Protein AF-A0A7S2ETM0-F1 (afdb_monomer_lite)

Secondary structure (DSSP, 8-state):
-PPPPHHHHHHHHHHHHHHHHHHHHHHHHHHHHHHHHHH-HHHHHHHHSPEEEEEEHHHHHHHHHHHHH-GGGHHHHHHHHHHEEEEEE-----------------

pLDDT: mean 80.79, std 15.78, range [40.62, 96.0]

Structure (mmCIF, N/CA/C/O backbone):
data_AF-A0A7S2ETM0-F1
#
_entry.id   AF-A0A7S2ETM0-F1
#
loop_
_atom_site.group_PDB
_atom_site.id
_atom_site.type_symbol
_atom_site.label_atom_id
_atom_site.label_alt_id
_atom_site.label_comp_id
_atom_site.label_asym_id
_atom_site.label_entity_id
_atom_site.label_seq_id
_atom_site.pdbx_PDB_ins_code
_atom_site.Cartn_x
_atom_site.Cartn_y
_atom_site.Cartn_z
_atom_site.occupancy
_atom_site.B_iso_or_equiv
_atom_site.auth_seq_id
_atom_site.auth_comp_id
_atom_site.auth_asym_id
_atom_site.auth_atom_id
_atom_site.pdbx_PDB_model_num
ATOM 1 N N . GLN A 1 1 ? -0.832 -25.598 37.310 1.00 52.91 1 GLN A N 1
ATOM 2 C CA . GLN A 1 1 ? -1.595 -24.575 36.568 1.00 52.91 1 GLN A CA 1
ATOM 3 C C . GLN A 1 1 ? -2.169 -23.603 37.592 1.00 52.91 1 GLN A C 1
ATOM 5 O O . GLN A 1 1 ? -3.143 -23.938 38.250 1.00 52.91 1 GLN A O 1
ATOM 10 N N . GLN A 1 2 ? -1.500 -22.473 37.831 1.00 57.88 2 GLN A N 1
ATOM 11 C CA . GLN A 1 2 ? -2.020 -21.418 38.709 1.00 57.88 2 GLN A CA 1
ATOM 12 C C . GLN A 1 2 ? -3.044 -20.610 37.912 1.00 57.88 2 GLN A C 1
ATOM 14 O O . GLN A 1 2 ? -2.724 -20.105 36.839 1.00 57.88 2 GLN A O 1
ATOM 19 N N . GLN A 1 3 ? -4.289 -20.562 38.390 1.00 63.53 3 GLN A N 1
ATOM 20 C CA . GLN A 1 3 ? -5.298 -19.697 37.789 1.00 63.53 3 GLN A CA 1
ATOM 21 C C . GLN A 1 3 ? -4.927 -18.232 38.070 1.00 63.53 3 GLN A C 1
ATOM 23 O O . GLN A 1 3 ? -4.545 -17.932 39.203 1.00 63.53 3 GLN A O 1
ATOM 28 N N . PRO A 1 4 ? -5.040 -17.335 37.075 1.00 68.56 4 PRO A N 1
ATOM 29 C CA . PRO A 1 4 ? -4.758 -15.916 37.267 1.00 68.56 4 PRO A CA 1
ATOM 30 C C . PRO A 1 4 ? -5.710 -15.345 38.315 1.00 68.56 4 PRO A C 1
ATOM 32 O O . PRO A 1 4 ? -6.900 -15.693 38.315 1.00 68.56 4 PRO A O 1
ATOM 35 N N . SER A 1 5 ? -5.186 -14.500 39.204 1.00 81.44 5 SER A N 1
ATOM 36 C CA . SER A 1 5 ? -5.969 -13.923 40.296 1.00 81.44 5 SER A CA 1
ATOM 37 C C . SER A 1 5 ? -7.066 -13.014 39.738 1.00 81.44 5 SER A C 1
ATOM 39 O O . SER A 1 5 ? -6.897 -12.379 38.696 1.00 81.44 5 SER A O 1
ATOM 41 N N . ASP A 1 6 ? -8.196 -12.898 40.436 1.00 82.69 6 ASP A N 1
ATOM 42 C CA . ASP A 1 6 ? -9.325 -12.073 39.978 1.00 82.69 6 ASP A CA 1
ATOM 43 C C . ASP A 1 6 ? -8.951 -10.598 39.746 1.00 82.69 6 ASP A C 1
ATOM 45 O O . ASP A 1 6 ? -9.611 -9.900 38.975 1.00 82.69 6 ASP A O 1
ATOM 49 N N . ARG A 1 7 ? -7.872 -10.114 40.375 1.00 80.88 7 ARG A N 1
ATOM 50 C CA . ARG A 1 7 ? -7.328 -8.771 40.127 1.00 80.88 7 ARG A CA 1
ATOM 51 C C . ARG A 1 7 ? -6.657 -8.662 38.760 1.00 80.88 7 ARG A C 1
ATOM 53 O O . ARG A 1 7 ? -6.844 -7.658 38.085 1.00 80.88 7 ARG A O 1
ATOM 60 N N . GLU A 1 8 ? -5.924 -9.691 38.348 1.00 84.94 8 GLU A N 1
ATOM 61 C CA . GLU A 1 8 ? -5.249 -9.738 37.046 1.00 84.94 8 GLU A CA 1
ATOM 62 C C . GLU A 1 8 ? -6.274 -9.832 35.916 1.00 84.94 8 GLU A C 1
ATOM 64 O O . GLU A 1 8 ? -6.150 -9.134 34.916 1.00 84.94 8 GLU A O 1
ATOM 69 N N . ARG A 1 9 ? -7.349 -10.610 36.109 1.00 85.12 9 ARG A N 1
ATOM 70 C CA . ARG A 1 9 ? -8.454 -10.694 35.138 1.00 85.12 9 ARG A CA 1
ATOM 71 C C . ARG A 1 9 ? -9.114 -9.336 34.910 1.00 85.12 9 ARG A C 1
ATOM 73 O O . ARG A 1 9 ? -9.279 -8.924 33.769 1.00 85.12 9 ARG A O 1
ATOM 80 N N . ARG A 1 10 ? -9.417 -8.612 35.993 1.00 85.81 10 ARG A N 1
ATOM 81 C CA . ARG A 1 10 ? -10.011 -7.268 35.914 1.00 85.81 10 ARG A CA 1
ATOM 82 C C . ARG A 1 10 ? -9.074 -6.250 35.265 1.00 85.81 10 ARG A C 1
ATOM 84 O O . ARG A 1 10 ? -9.548 -5.425 34.496 1.00 85.81 10 ARG A O 1
ATOM 91 N N . ALA A 1 11 ? -7.771 -6.316 35.550 1.00 89.88 11 ALA A N 1
ATOM 92 C CA . ALA A 1 11 ? -6.779 -5.436 34.932 1.00 89.88 11 ALA A CA 1
ATOM 93 C C . ALA A 1 11 ? -6.684 -5.664 33.411 1.00 89.88 11 ALA A C 1
ATOM 95 O O . ALA A 1 11 ? -6.725 -4.712 32.633 1.00 89.88 11 ALA A O 1
ATOM 96 N N . VAL A 1 12 ? -6.657 -6.928 32.980 1.00 92.00 12 VAL A N 1
ATOM 97 C CA . VAL A 1 12 ? -6.654 -7.286 31.554 1.00 92.00 12 VAL A CA 1
ATOM 98 C C . VAL A 1 12 ? -7.952 -6.853 30.867 1.00 92.00 12 VAL A C 1
ATOM 100 O O . VAL A 1 12 ? -7.913 -6.330 29.758 1.00 92.00 12 VAL A O 1
ATOM 103 N N . GLU A 1 13 ? -9.107 -7.015 31.516 1.00 91.38 13 GLU A N 1
ATOM 104 C CA . GLU A 1 13 ? -10.392 -6.537 30.985 1.00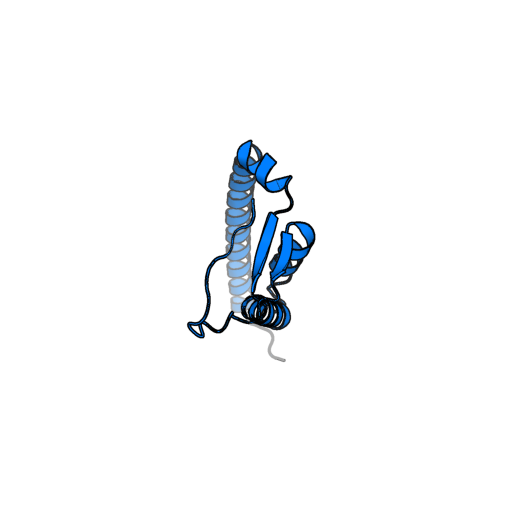 91.38 13 GLU A CA 1
ATOM 105 C C . GLU A 1 13 ? -10.419 -5.012 30.809 1.00 91.38 13 GLU A C 1
ATOM 107 O O . GLU A 1 13 ? -10.945 -4.518 29.808 1.00 91.38 13 GLU A O 1
ATOM 112 N N . THR A 1 14 ? -9.834 -4.256 31.744 1.00 91.81 14 THR A N 1
ATOM 113 C CA . THR A 1 14 ? -9.720 -2.799 31.608 1.00 91.81 14 THR A CA 1
ATOM 114 C C . THR A 1 14 ? -8.786 -2.398 30.471 1.00 91.81 14 THR A C 1
ATOM 116 O O . THR A 1 14 ? -9.172 -1.566 29.652 1.00 91.81 14 THR A O 1
ATOM 119 N N . GLU A 1 15 ? -7.620 -3.035 30.344 1.00 93.06 15 GLU A N 1
ATOM 120 C CA . GLU A 1 15 ? -6.680 -2.761 29.250 1.00 93.06 15 GLU A CA 1
ATOM 121 C C . GLU A 1 15 ? -7.281 -3.111 27.884 1.00 93.06 15 GLU A C 1
ATOM 123 O O . GLU A 1 15 ? -7.180 -2.330 26.939 1.00 93.06 15 GLU A O 1
ATOM 128 N N . LEU A 1 16 ? -7.96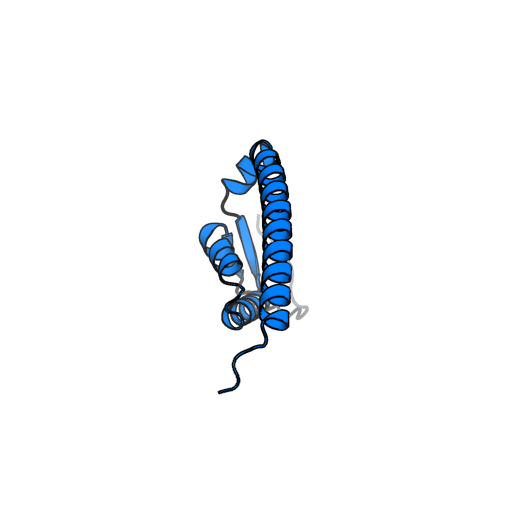8 -4.254 27.775 1.00 94.12 16 LEU A N 1
ATOM 129 C CA . LEU A 1 16 ? -8.676 -4.652 26.557 1.00 94.12 16 LEU A CA 1
ATOM 130 C C . LEU A 1 16 ? -9.721 -3.614 26.155 1.00 94.12 16 LEU A C 1
ATOM 132 O O . LEU A 1 16 ? -9.819 -3.249 24.983 1.00 94.12 16 LEU A O 1
ATOM 136 N N . ARG A 1 17 ? -10.478 -3.103 27.128 1.00 93.94 17 ARG A N 1
ATOM 137 C CA . ARG A 1 17 ? -11.490 -2.079 26.884 1.00 93.94 17 ARG A CA 1
ATOM 138 C C . ARG A 1 17 ? -10.872 -0.768 26.399 1.00 93.94 17 ARG A C 1
ATOM 140 O O . ARG A 1 17 ? -11.367 -0.194 25.430 1.00 93.94 17 ARG A O 1
ATOM 147 N N . GLU A 1 18 ? -9.787 -0.315 27.018 1.00 94.62 18 GLU A N 1
ATOM 148 C CA . GLU A 1 18 ? -9.052 0.875 26.571 1.00 94.62 18 GLU A CA 1
ATOM 149 C C . GLU A 1 18 ? -8.498 0.695 25.151 1.00 94.62 18 GLU A C 1
ATOM 151 O O . GLU A 1 18 ? -8.599 1.597 24.310 1.00 94.62 18 GLU A O 1
ATOM 156 N N . LEU A 1 19 ? -7.975 -0.495 24.845 1.00 95.31 19 LEU A N 1
ATOM 157 C CA . LEU A 1 19 ? -7.465 -0.834 23.521 1.00 95.31 19 LEU A CA 1
ATOM 158 C C . LEU A 1 19 ? -8.578 -0.803 22.465 1.00 95.31 19 LEU A C 1
ATOM 160 O O . LEU A 1 19 ? -8.391 -0.246 21.381 1.00 95.31 19 LEU A O 1
ATOM 164 N N . GLU A 1 20 ? -9.753 -1.358 22.775 1.00 95.50 20 GLU A N 1
ATOM 165 C CA . GLU A 1 20 ? -10.922 -1.310 21.896 1.00 95.50 20 GLU A CA 1
ATOM 166 C C . GLU A 1 20 ? -11.407 0.120 21.653 1.00 95.50 20 GLU A C 1
ATOM 168 O O . GLU A 1 20 ? -11.743 0.484 20.522 1.00 95.50 20 GLU A O 1
ATOM 173 N N . GLU A 1 21 ? -11.464 0.942 22.699 1.00 95.69 21 GLU A N 1
ATOM 174 C CA . GLU A 1 21 ? -11.873 2.341 22.595 1.00 95.69 21 GLU A CA 1
ATOM 175 C C . GLU A 1 21 ? -10.890 3.133 21.721 1.00 95.69 21 GLU A C 1
ATOM 177 O O . GLU A 1 21 ? -11.312 3.857 20.808 1.00 95.69 21 GLU A O 1
ATOM 182 N N . SER A 1 22 ? -9.587 2.910 21.907 1.00 95.88 22 SER A N 1
ATOM 183 C CA . SER A 1 22 ? -8.528 3.475 21.068 1.00 95.88 22 SER A CA 1
ATOM 184 C C . SER A 1 22 ? -8.652 3.023 19.607 1.00 95.88 22 SER A C 1
ATOM 186 O O . SER A 1 22 ? -8.677 3.851 18.687 1.00 95.88 22 SER A O 1
ATOM 188 N N . LEU A 1 23 ? -8.848 1.723 19.365 1.00 96.00 23 LEU A N 1
ATOM 189 C CA . LEU A 1 23 ? -9.061 1.168 18.027 1.00 96.00 23 LEU A CA 1
ATOM 190 C C . LEU A 1 23 ? -10.277 1.812 17.344 1.00 96.00 23 LEU A C 1
ATOM 192 O O . LEU A 1 23 ? -10.199 2.231 16.184 1.00 96.00 23 LEU A O 1
ATOM 196 N N . ARG A 1 24 ? -11.403 1.940 18.058 1.00 95.88 24 ARG A N 1
ATOM 197 C CA . ARG A 1 24 ? -12.624 2.584 17.544 1.00 95.88 24 ARG A CA 1
ATOM 198 C C . ARG A 1 24 ? -12.372 4.047 17.198 1.00 95.88 24 ARG A C 1
ATOM 200 O O . ARG A 1 24 ? -12.829 4.508 16.148 1.00 95.88 24 ARG A O 1
ATOM 207 N N . PHE A 1 25 ? -11.642 4.777 18.040 1.00 95.44 25 PHE A N 1
ATOM 208 C CA . PHE A 1 25 ? -11.277 6.168 17.782 1.00 95.44 25 PHE A CA 1
ATOM 209 C C . PHE A 1 25 ? -10.430 6.307 16.510 1.00 95.44 25 PHE A C 1
ATOM 211 O O . PHE A 1 25 ? -10.777 7.083 15.610 1.00 95.44 25 PHE A O 1
ATOM 218 N N . HIS A 1 26 ? -9.366 5.513 16.388 1.00 95.00 26 HIS A N 1
ATOM 219 C CA . HIS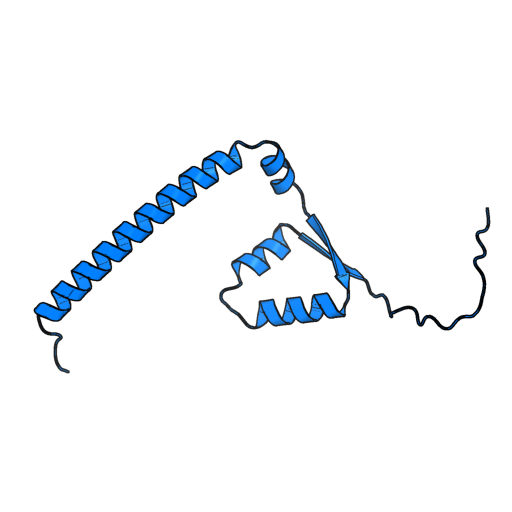 A 1 26 ? -8.502 5.516 15.211 1.00 95.00 26 HIS A CA 1
ATOM 220 C C . HIS A 1 26 ? -9.256 5.105 13.941 1.00 95.00 26 HIS A C 1
ATOM 222 O O . HIS A 1 26 ? -9.113 5.765 12.909 1.00 95.00 26 HIS A O 1
ATOM 228 N N . SER A 1 27 ? -10.126 4.096 14.024 1.00 95.25 27 SER A N 1
ATOM 229 C CA . SER A 1 27 ? -10.955 3.642 12.904 1.00 95.25 27 SER A CA 1
ATOM 230 C C . SER A 1 27 ? -11.915 4.733 12.416 1.00 95.25 27 SER A C 1
ATOM 232 O O . SER A 1 27 ? -11.945 5.047 11.225 1.00 95.25 27 SER A O 1
ATOM 234 N N . ARG A 1 28 ? -12.622 5.421 13.327 1.00 95.38 28 ARG A N 1
ATOM 235 C CA . ARG A 1 28 ? -13.496 6.559 12.975 1.00 95.38 28 ARG A CA 1
ATOM 236 C C . ARG A 1 28 ? -12.722 7.691 12.302 1.00 95.38 28 ARG A C 1
ATOM 238 O O . ARG A 1 28 ? -13.174 8.256 11.302 1.00 95.38 28 ARG A O 1
ATOM 245 N N . ARG A 1 29 ? -11.539 8.027 12.826 1.00 95.19 29 ARG A N 1
ATOM 246 C CA . ARG A 1 29 ? -10.669 9.053 12.234 1.00 95.19 29 ARG A CA 1
ATOM 247 C C . ARG A 1 29 ? -10.215 8.648 10.830 1.00 95.19 29 ARG A C 1
ATOM 249 O O . ARG A 1 29 ? -10.276 9.475 9.919 1.00 95.19 29 ARG A O 1
ATOM 256 N N . ALA A 1 30 ? -9.814 7.392 10.647 1.00 93.19 30 ALA A N 1
ATOM 257 C CA . ALA A 1 30 ? -9.416 6.848 9.353 1.00 93.19 30 ALA A CA 1
ATOM 258 C C . ALA A 1 30 ? -10.575 6.866 8.345 1.00 93.19 30 ALA A C 1
ATOM 260 O O . ALA A 1 30 ? -10.388 7.303 7.212 1.00 93.19 30 ALA A O 1
ATOM 261 N N . GLN A 1 31 ? -11.789 6.495 8.759 1.00 94.31 31 GLN A N 1
ATOM 262 C CA . GLN A 1 31 ? -12.989 6.563 7.918 1.00 94.31 31 GLN A CA 1
ATOM 263 C C . GLN A 1 31 ? -13.292 7.994 7.463 1.00 94.31 31 GLN A C 1
ATOM 265 O O . GLN A 1 31 ? -13.514 8.228 6.274 1.00 94.31 31 GLN A O 1
ATOM 270 N N . LYS A 1 32 ? -13.231 8.972 8.376 1.00 94.19 32 LYS A N 1
ATOM 271 C CA . LYS A 1 32 ? -13.443 10.390 8.044 1.00 94.19 32 LYS A CA 1
ATOM 272 C C . LYS A 1 32 ? -12.367 10.934 7.101 1.00 94.19 32 LYS A C 1
ATOM 274 O O . LYS A 1 32 ? -12.661 11.750 6.230 1.00 94.19 32 LYS A O 1
ATOM 279 N N . ALA A 1 33 ? -11.117 10.505 7.260 1.00 91.38 33 ALA A N 1
ATOM 280 C CA . ALA A 1 33 ? -10.057 10.845 6.317 1.00 91.38 33 ALA A CA 1
ATOM 281 C C . ALA A 1 33 ? -10.305 10.187 4.949 1.00 91.38 33 ALA A C 1
ATOM 283 O O . ALA A 1 33 ? -10.205 10.853 3.923 1.00 91.38 33 ALA A O 1
ATOM 284 N N . SER A 1 34 ? -10.697 8.912 4.930 1.00 88.75 34 SER A N 1
ATOM 285 C CA . SER A 1 34 ? -10.970 8.156 3.707 1.00 88.75 34 SER A CA 1
ATOM 286 C C . SER A 1 34 ? -12.106 8.774 2.890 1.00 88.75 34 SER A C 1
ATOM 288 O O . SER A 1 34 ? -11.932 9.006 1.695 1.00 88.75 34 SER A O 1
ATOM 290 N N . SER A 1 35 ? -13.222 9.155 3.524 1.00 91.38 35 SER A N 1
ATOM 291 C CA . SER A 1 35 ? -14.341 9.806 2.829 1.00 91.38 35 SER A CA 1
ATOM 292 C C . SER A 1 35 ? -13.931 11.139 2.193 1.00 91.38 35 SER A C 1
ATOM 294 O O . SER A 1 35 ? -14.264 11.409 1.039 1.00 91.38 35 SER A O 1
ATOM 296 N N . ARG A 1 36 ? -13.110 11.938 2.891 1.00 91.31 36 ARG A N 1
ATOM 297 C CA . ARG A 1 36 ? -12.522 13.168 2.336 1.00 91.31 36 ARG A CA 1
ATOM 298 C C . ARG A 1 36 ? -11.577 12.883 1.173 1.00 91.31 36 ARG A C 1
ATOM 300 O O . ARG A 1 36 ? -11.596 13.594 0.181 1.00 91.31 36 ARG A O 1
ATOM 307 N N . LEU A 1 37 ? -10.749 11.847 1.261 1.00 87.81 37 LEU A N 1
ATOM 308 C CA . LEU A 1 37 ? -9.829 11.484 0.181 1.00 87.81 37 LEU A CA 1
ATOM 309 C C . LEU A 1 37 ? -10.556 10.890 -1.038 1.00 87.81 37 LEU A C 1
ATOM 311 O O . LEU A 1 37 ? -10.010 10.905 -2.142 1.00 87.81 37 LEU A O 1
ATOM 315 N N . GLN A 1 38 ? -11.751 10.328 -0.862 1.00 85.75 38 GLN A N 1
ATOM 316 C CA . GLN A 1 38 ? -12.585 9.819 -1.953 1.00 85.75 38 GLN A CA 1
ATOM 317 C C . GLN A 1 38 ? -13.298 10.941 -2.714 1.00 85.75 38 GLN A C 1
ATOM 319 O O . GLN A 1 38 ? -13.484 10.817 -3.925 1.00 85.75 38 GLN A O 1
ATOM 324 N N . SER A 1 39 ? -13.644 12.045 -2.045 1.00 90.12 39 SER A N 1
ATOM 325 C CA . SER A 1 39 ? -14.292 13.189 -2.699 1.00 90.12 39 SER A CA 1
ATOM 326 C C . SER A 1 39 ? -13.338 14.010 -3.573 1.00 90.12 39 SER A C 1
ATOM 328 O O . SER A 1 39 ? -13.791 14.732 -4.459 1.00 90.12 39 SER A O 1
ATOM 330 N N . LEU A 1 40 ? -12.020 13.872 -3.387 1.00 91.88 40 LEU A N 1
ATOM 331 C CA . LEU A 1 40 ? -11.022 14.612 -4.159 1.00 91.88 40 LEU A CA 1
ATOM 332 C C . LEU A 1 40 ? -10.879 14.056 -5.594 1.00 91.88 40 LEU A C 1
ATOM 334 O O . LEU A 1 40 ? -10.423 12.921 -5.780 1.00 91.88 40 LEU A O 1
ATOM 338 N N . PRO A 1 41 ? -11.198 14.847 -6.640 1.00 88.94 41 PRO A N 1
ATOM 339 C CA . PRO A 1 41 ? -11.261 14.355 -8.018 1.00 88.94 41 PRO A CA 1
ATOM 340 C C . PRO A 1 41 ? -9.896 13.936 -8.578 1.00 88.94 41 PRO A C 1
ATOM 342 O O . PRO A 1 41 ? -9.814 12.976 -9.344 1.00 88.94 41 PRO A O 1
ATOM 345 N N . PHE A 1 42 ? -8.806 14.595 -8.173 1.00 90.44 42 PHE A N 1
ATOM 346 C CA . PHE A 1 42 ? -7.459 14.204 -8.598 1.00 90.44 42 PHE A CA 1
ATOM 347 C C . PHE A 1 42 ? -7.059 12.835 -8.033 1.00 90.44 42 PHE A C 1
ATOM 349 O O . PHE A 1 42 ? -6.486 12.024 -8.756 1.00 90.44 42 PHE A O 1
ATOM 356 N N . LEU A 1 43 ? -7.435 12.530 -6.785 1.00 88.75 43 LEU A N 1
ATOM 357 C CA . LEU A 1 43 ? -7.182 11.220 -6.187 1.00 88.75 43 LEU A CA 1
ATOM 358 C C . LEU A 1 43 ? -8.028 10.128 -6.832 1.00 88.75 43 LEU A C 1
ATOM 360 O O . LEU A 1 43 ? -7.559 9.005 -6.978 1.00 88.75 43 LEU A O 1
ATOM 364 N N . ARG A 1 44 ? -9.260 10.437 -7.251 1.00 85.62 44 ARG A N 1
ATOM 365 C CA . ARG A 1 44 ? -10.073 9.496 -8.036 1.00 85.62 44 ARG A CA 1
ATOM 366 C C . ARG A 1 44 ? -9.372 9.113 -9.338 1.00 85.62 44 ARG A C 1
ATOM 368 O O . ARG A 1 44 ? -9.298 7.929 -9.642 1.00 85.62 44 ARG A O 1
ATOM 375 N N . ARG A 1 45 ? -8.797 10.087 -10.053 1.00 86.31 45 ARG A N 1
ATOM 376 C CA . ARG A 1 45 ? -8.006 9.833 -11.270 1.00 86.31 45 ARG A CA 1
ATOM 377 C C . ARG A 1 45 ? -6.726 9.054 -10.974 1.00 86.31 45 ARG A C 1
ATOM 379 O O . ARG A 1 45 ? -6.503 8.022 -11.588 1.00 86.31 45 ARG A O 1
ATOM 386 N N . ALA A 1 46 ? -5.947 9.476 -9.981 1.00 86.12 46 ALA A N 1
ATOM 387 C CA . ALA A 1 46 ? -4.748 8.771 -9.521 1.00 86.12 46 ALA A CA 1
ATOM 388 C C . ALA A 1 46 ? -5.026 7.296 -9.176 1.00 86.12 46 ALA A C 1
ATOM 390 O O . ALA A 1 46 ? -4.238 6.413 -9.505 1.00 86.12 46 ALA A O 1
ATOM 391 N N . ARG A 1 47 ? -6.179 7.017 -8.555 1.00 84.19 47 ARG A N 1
ATOM 392 C CA . ARG A 1 47 ? -6.653 5.659 -8.263 1.00 84.19 47 ARG A CA 1
ATOM 393 C C . ARG A 1 47 ? -7.267 4.954 -9.471 1.00 84.19 47 ARG A C 1
ATOM 395 O O . ARG A 1 47 ? -7.507 3.767 -9.376 1.00 84.19 47 ARG A O 1
ATOM 402 N N . ALA A 1 48 ? -7.602 5.598 -10.575 1.00 84.31 48 ALA A N 1
ATOM 403 C CA . ALA A 1 48 ? -8.090 4.877 -11.755 1.00 84.31 48 ALA A CA 1
ATOM 404 C C . ALA A 1 48 ? -6.927 4.328 -12.597 1.00 84.31 48 ALA A C 1
ATOM 406 O O . ALA A 1 48 ? -7.084 3.336 -13.301 1.00 84.31 48 ALA A O 1
ATOM 407 N N . LEU A 1 49 ? -5.755 4.954 -12.493 1.00 87.12 49 LEU A N 1
ATOM 408 C CA . LEU A 1 49 ? -4.590 4.646 -13.311 1.00 87.12 49 LEU A CA 1
ATOM 409 C C . LEU A 1 49 ? -3.777 3.471 -12.755 1.00 87.12 49 LEU A C 1
ATOM 411 O O . LEU A 1 49 ? -3.708 3.251 -11.542 1.00 87.12 49 LEU A O 1
ATOM 415 N N . ARG A 1 50 ? -3.117 2.745 -13.665 1.00 88.94 50 ARG A N 1
ATOM 416 C CA . ARG A 1 50 ? -1.972 1.896 -13.324 1.00 88.94 50 ARG A CA 1
ATOM 417 C C . ARG A 1 50 ? -0.703 2.728 -13.446 1.00 88.94 50 ARG A C 1
ATOM 419 O O . ARG A 1 50 ? -0.452 3.332 -14.483 1.00 88.94 50 ARG A O 1
ATOM 426 N N . TRP A 1 51 ? 0.076 2.763 -12.379 1.00 90.62 51 TRP A N 1
ATOM 427 C CA . TRP A 1 51 ? 1.281 3.570 -12.272 1.00 90.62 51 TRP A CA 1
ATOM 428 C C . TRP A 1 51 ? 2.453 2.821 -12.884 1.00 90.62 51 TRP A C 1
ATOM 430 O O . TRP A 1 51 ? 2.780 1.720 -12.445 1.00 90.62 51 TRP A O 1
ATOM 440 N N . GLN A 1 52 ? 3.092 3.400 -13.891 1.00 91.06 52 GLN A N 1
ATOM 441 C CA . GLN A 1 52 ? 4.297 2.818 -14.463 1.00 91.06 52 GLN A CA 1
ATOM 442 C C . GLN A 1 52 ? 5.498 3.178 -13.589 1.00 91.06 52 GLN A C 1
ATOM 444 O O . GLN A 1 52 ? 5.760 4.354 -13.348 1.00 91.06 52 GLN A O 1
ATOM 449 N N . ILE A 1 53 ? 6.216 2.165 -13.111 1.00 90.50 53 ILE A N 1
ATOM 450 C CA . ILE A 1 53 ? 7.411 2.337 -12.283 1.00 90.50 53 ILE A CA 1
ATOM 451 C C . ILE A 1 53 ? 8.580 1.721 -13.042 1.00 90.50 53 ILE A C 1
ATOM 453 O O . ILE A 1 53 ? 8.596 0.513 -13.264 1.00 90.50 53 ILE A O 1
ATOM 457 N N . GLY A 1 54 ? 9.534 2.549 -13.459 1.00 90.62 54 GLY A N 1
ATOM 458 C CA . GLY A 1 54 ? 10.808 2.090 -14.007 1.00 90.62 54 GLY A CA 1
ATOM 459 C C . GLY A 1 54 ? 11.792 1.820 -12.873 1.00 90.62 54 GLY A C 1
ATOM 460 O O . GLY A 1 54 ? 12.004 2.698 -12.039 1.00 90.62 54 GLY A O 1
ATOM 461 N N . LEU A 1 55 ? 12.371 0.623 -12.821 1.00 90.12 55 LEU A N 1
ATOM 462 C CA . LEU A 1 55 ? 13.401 0.257 -11.845 1.00 90.12 55 LEU A CA 1
ATOM 463 C C . LEU A 1 55 ? 14.620 -0.321 -12.557 1.00 90.12 55 LEU A C 1
ATOM 465 O O . LEU A 1 55 ? 14.484 -1.037 -13.548 1.00 90.12 55 LEU A O 1
ATOM 469 N N . SER A 1 56 ? 15.809 -0.073 -12.008 1.00 90.31 56 SER A N 1
ATOM 470 C CA . SER A 1 56 ? 16.994 -0.848 -12.381 1.00 90.31 56 SER A CA 1
ATOM 471 C C . SER A 1 56 ? 16.853 -2.294 -11.892 1.00 90.31 56 SER A C 1
ATOM 473 O O . SER A 1 56 ? 16.132 -2.569 -10.924 1.00 90.31 56 SER A O 1
ATOM 475 N N . ALA A 1 57 ? 17.578 -3.222 -12.520 1.00 88.88 57 ALA A N 1
ATOM 476 C CA . ALA A 1 57 ? 17.613 -4.617 -12.080 1.00 88.88 57 ALA A CA 1
ATOM 477 C C . ALA A 1 57 ? 18.047 -4.762 -10.607 1.00 88.88 57 ALA A C 1
ATOM 479 O O . ALA A 1 57 ? 17.424 -5.510 -9.856 1.00 88.88 57 ALA A O 1
ATOM 480 N N . GLY A 1 58 ? 19.051 -3.991 -10.169 1.00 91.06 58 GLY A N 1
ATOM 481 C CA . GLY A 1 58 ? 19.525 -4.006 -8.780 1.00 91.06 58 GLY A CA 1
ATOM 482 C C . GLY A 1 58 ? 18.478 -3.499 -7.784 1.00 91.06 58 GLY A C 1
ATOM 483 O O . GLY A 1 58 ? 18.223 -4.143 -6.768 1.00 91.06 58 GLY A O 1
ATOM 484 N N . SER A 1 59 ? 17.806 -2.385 -8.092 1.00 90.12 59 SER A N 1
ATOM 485 C CA . SER A 1 59 ? 16.741 -1.851 -7.232 1.00 90.12 59 SER A CA 1
ATOM 486 C C . SER A 1 59 ? 15.537 -2.791 -7.158 1.00 90.12 59 SER A C 1
ATOM 488 O O . SER A 1 59 ? 14.937 -2.936 -6.094 1.00 90.12 59 SER A O 1
ATOM 490 N N . TYR A 1 60 ? 15.192 -3.452 -8.268 1.00 90.00 60 TYR A N 1
ATOM 491 C CA . TYR A 1 60 ? 14.124 -4.447 -8.284 1.00 90.00 60 TYR A CA 1
ATOM 492 C C . TYR A 1 60 ? 14.471 -5.679 -7.439 1.00 90.00 60 TYR A C 1
ATOM 494 O O . TYR A 1 60 ? 13.617 -6.149 -6.693 1.00 90.00 60 TYR A O 1
ATOM 502 N N . ALA A 1 61 ? 15.714 -6.166 -7.501 1.00 89.06 61 ALA A N 1
ATOM 503 C CA . ALA A 1 61 ? 16.162 -7.302 -6.697 1.00 89.06 61 ALA A CA 1
ATOM 504 C C . ALA A 1 61 ? 16.047 -7.022 -5.189 1.00 89.06 61 ALA A C 1
ATOM 506 O O . ALA A 1 61 ? 15.468 -7.824 -4.459 1.00 89.06 61 ALA A O 1
ATOM 507 N N . LEU A 1 62 ? 16.505 -5.848 -4.736 1.00 90.19 62 LEU A N 1
ATOM 508 C CA . LEU A 1 62 ? 16.368 -5.428 -3.334 1.00 90.19 62 LEU A CA 1
ATOM 509 C C . LEU A 1 62 ? 14.901 -5.299 -2.909 1.00 90.19 62 LEU A C 1
ATOM 511 O O . LEU A 1 62 ? 14.528 -5.700 -1.808 1.00 90.19 62 LEU A O 1
ATOM 515 N N . LEU A 1 63 ? 14.052 -4.754 -3.786 1.00 88.38 63 LEU A N 1
ATOM 516 C CA . LEU A 1 63 ? 12.619 -4.641 -3.524 1.00 88.38 63 LEU A CA 1
ATOM 517 C C . LEU A 1 63 ? 11.959 -6.022 -3.405 1.00 88.38 63 LEU A C 1
ATOM 519 O O . LEU A 1 63 ? 11.143 -6.230 -2.509 1.00 88.38 63 LEU A O 1
ATOM 523 N N . ALA A 1 64 ? 12.302 -6.958 -4.289 1.00 86.75 64 ALA A N 1
ATOM 524 C CA . ALA A 1 64 ? 11.758 -8.310 -4.281 1.00 86.75 64 ALA A CA 1
ATOM 525 C C . ALA A 1 64 ? 12.156 -9.079 -3.012 1.00 86.75 64 ALA A C 1
ATOM 527 O O . ALA A 1 64 ? 11.299 -9.710 -2.390 1.00 86.75 64 ALA A O 1
ATOM 528 N N . ASP A 1 65 ? 13.416 -8.974 -2.590 1.00 88.25 65 ASP A N 1
ATOM 529 C CA . ASP A 1 65 ? 13.912 -9.587 -1.354 1.00 88.25 65 ASP A CA 1
ATOM 530 C C . ASP A 1 65 ? 13.228 -8.992 -0.108 1.00 88.25 65 ASP A C 1
ATOM 532 O O . ASP A 1 65 ? 12.698 -9.704 0.751 1.00 88.25 65 ASP A O 1
ATOM 536 N N . TYR A 1 66 ? 13.110 -7.661 -0.058 1.00 86.75 66 TYR A N 1
ATOM 537 C CA . TYR A 1 66 ? 12.410 -6.972 1.027 1.00 86.75 66 TYR A CA 1
ATOM 538 C C . TYR A 1 66 ? 10.932 -7.382 1.137 1.00 86.75 66 TYR A C 1
ATOM 540 O O . TYR A 1 66 ? 10.424 -7.591 2.239 1.00 86.75 66 TYR A O 1
ATOM 548 N N . LEU A 1 67 ? 10.232 -7.520 0.008 1.00 85.38 67 LEU A N 1
ATOM 549 C CA . LEU A 1 67 ? 8.825 -7.933 -0.008 1.00 85.38 67 LEU A CA 1
ATOM 550 C C . LEU A 1 67 ? 8.631 -9.415 0.331 1.00 85.38 67 LEU A C 1
ATOM 552 O O . LEU A 1 67 ? 7.574 -9.774 0.844 1.00 85.38 67 LEU A O 1
ATOM 556 N N . SER A 1 68 ? 9.627 -10.259 0.058 1.00 81.62 68 SER A N 1
ATOM 557 C CA . SER A 1 68 ? 9.565 -11.703 0.322 1.00 81.62 68 SER A CA 1
ATOM 558 C C . SER A 1 68 ? 9.932 -12.059 1.766 1.00 81.62 68 SER A C 1
ATOM 560 O O . SER A 1 68 ? 9.458 -13.061 2.289 1.00 81.62 68 SER A O 1
ATOM 562 N N . SER A 1 69 ? 10.746 -11.236 2.432 1.00 81.00 69 SER A N 1
ATOM 563 C CA . SER A 1 69 ? 11.253 -11.498 3.789 1.00 81.00 69 SER A CA 1
ATOM 564 C C . SER A 1 69 ? 10.301 -11.103 4.925 1.00 81.00 69 SER A C 1
ATOM 566 O O . SER A 1 69 ? 10.504 -11.519 6.065 1.00 81.00 69 SER A O 1
ATOM 568 N N . ARG A 1 70 ? 9.268 -10.289 4.660 1.00 77.81 70 ARG A N 1
ATOM 569 C CA . ARG A 1 70 ? 8.347 -9.782 5.692 1.00 77.81 70 ARG A CA 1
ATOM 570 C C . ARG A 1 70 ? 6.890 -10.070 5.341 1.00 77.81 70 ARG A C 1
ATOM 572 O O . ARG A 1 70 ? 6.281 -9.336 4.566 1.00 77.81 70 ARG A O 1
ATOM 579 N N . GLU A 1 71 ? 6.289 -11.053 6.013 1.00 65.94 71 GLU A N 1
ATOM 580 C CA . GLU A 1 71 ? 4.859 -11.394 5.872 1.00 65.94 71 GLU A CA 1
ATOM 581 C C . GLU A 1 71 ? 3.920 -10.195 6.121 1.00 65.94 71 GLU A C 1
ATOM 583 O O . GLU A 1 71 ? 2.855 -10.085 5.518 1.00 65.94 71 GLU A O 1
ATOM 588 N N . ALA A 1 72 ? 4.332 -9.218 6.935 1.00 64.31 72 ALA A N 1
ATOM 589 C CA . ALA A 1 72 ? 3.555 -8.002 7.196 1.00 64.31 72 ALA A CA 1
ATOM 590 C C . ALA A 1 72 ? 3.419 -7.053 5.981 1.00 64.31 72 ALA A C 1
ATOM 592 O O . ALA A 1 72 ? 2.657 -6.086 6.036 1.00 64.31 72 ALA A O 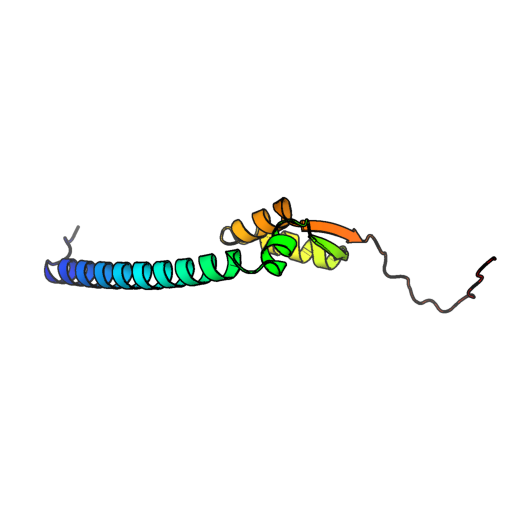1
ATOM 593 N N . LEU A 1 73 ? 4.142 -7.296 4.880 1.00 74.75 73 LEU A N 1
ATOM 594 C CA . LEU A 1 73 ? 4.133 -6.448 3.682 1.00 74.75 73 LEU A CA 1
ATOM 595 C C . LEU A 1 73 ? 3.207 -6.947 2.568 1.00 74.75 73 LEU A C 1
ATOM 597 O O . LEU A 1 73 ? 3.193 -6.355 1.487 1.00 74.75 73 LEU A O 1
ATOM 601 N N . LEU A 1 74 ? 2.381 -7.963 2.834 1.00 72.00 74 LEU A N 1
ATOM 602 C CA . LEU A 1 74 ? 1.347 -8.440 1.907 1.00 72.00 74 LEU A CA 1
ATOM 603 C C . LEU A 1 74 ? 0.476 -7.315 1.305 1.00 72.00 74 LEU A C 1
ATOM 605 O O . LEU A 1 74 ? 0.200 -7.355 0.105 1.00 72.00 74 LEU A O 1
ATOM 609 N N . PRO A 1 75 ? 0.086 -6.260 2.052 1.00 78.81 75 PRO A N 1
ATOM 610 C CA . PRO A 1 75 ? -0.655 -5.148 1.459 1.00 78.81 75 PRO A CA 1
ATOM 611 C C . PRO A 1 75 ? 0.158 -4.353 0.426 1.00 78.81 75 PRO A C 1
ATOM 613 O O . PRO A 1 75 ? -0.403 -3.846 -0.544 1.00 78.81 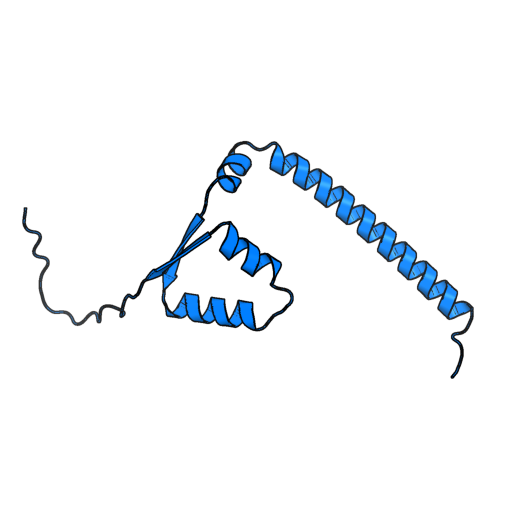75 PRO A O 1
ATOM 616 N N . MET A 1 76 ? 1.478 -4.242 0.612 1.00 81.19 76 MET A N 1
ATOM 617 C CA . MET A 1 76 ? 2.361 -3.520 -0.309 1.00 81.19 76 MET A CA 1
ATOM 618 C C . MET A 1 76 ? 2.630 -4.319 -1.582 1.00 81.19 76 MET A C 1
ATOM 620 O O . MET A 1 76 ? 2.572 -3.753 -2.674 1.00 81.19 76 MET A O 1
ATOM 624 N N . SER A 1 77 ? 2.871 -5.628 -1.469 1.00 82.25 77 SER A N 1
ATOM 625 C CA . SER A 1 77 ? 3.035 -6.493 -2.642 1.00 82.25 77 SER A CA 1
ATOM 626 C C . SER A 1 77 ? 1.745 -6.554 -3.467 1.00 82.25 77 SER A C 1
ATOM 628 O O . SER A 1 77 ? 1.790 -6.366 -4.685 1.00 82.25 77 SER A O 1
ATOM 630 N N . ALA A 1 78 ? 0.585 -6.675 -2.813 1.00 83.38 78 ALA A N 1
ATOM 631 C CA . ALA A 1 78 ? -0.718 -6.617 -3.472 1.00 83.38 78 ALA A CA 1
ATOM 632 C C . ALA A 1 78 ? -0.975 -5.263 -4.160 1.00 83.38 78 ALA A C 1
ATOM 634 O O . ALA A 1 78 ? -1.528 -5.212 -5.265 1.00 83.38 78 ALA A O 1
ATOM 635 N N . LEU A 1 79 ? -0.554 -4.148 -3.551 1.00 84.44 79 LEU A N 1
ATOM 636 C CA . LEU A 1 79 ? -0.668 -2.823 -4.162 1.00 84.44 79 LEU A CA 1
ATOM 637 C C . LEU A 1 79 ? 0.207 -2.701 -5.416 1.00 84.44 79 LEU A C 1
ATOM 639 O O . LEU A 1 79 ? -0.287 -2.258 -6.452 1.00 84.44 79 LEU A O 1
ATOM 643 N N . LEU A 1 80 ? 1.467 -3.138 -5.357 1.00 86.81 80 LEU A N 1
ATOM 644 C CA . LEU A 1 80 ? 2.367 -3.118 -6.514 1.00 86.81 80 LEU A CA 1
ATOM 645 C C . LEU A 1 80 ? 1.823 -3.975 -7.665 1.00 86.81 80 LEU A C 1
ATOM 647 O O . LEU A 1 80 ? 1.809 -3.528 -8.809 1.00 86.81 80 LEU A O 1
ATOM 651 N N . GLN A 1 81 ? 1.304 -5.168 -7.373 1.00 84.12 81 GLN A N 1
ATOM 652 C CA . GLN A 1 81 ? 0.741 -6.061 -8.390 1.00 84.12 81 GLN A CA 1
ATOM 653 C C . GLN A 1 81 ? -0.546 -5.507 -9.024 1.00 84.12 81 GLN A C 1
ATOM 655 O O . GLN A 1 81 ? -0.722 -5.569 -10.244 1.00 84.12 81 GLN A O 1
ATOM 660 N N . SER A 1 82 ? -1.448 -4.945 -8.214 1.00 85.19 82 SER A N 1
ATOM 661 C CA . SER A 1 82 ? -2.757 -4.469 -8.685 1.00 85.19 82 SER A CA 1
ATOM 662 C C . SER A 1 82 ? -2.711 -3.082 -9.327 1.00 85.19 82 SER A C 1
ATOM 664 O O . SER A 1 82 ? -3.487 -2.796 -10.242 1.00 85.19 82 SER A O 1
ATOM 666 N N . ARG A 1 83 ? -1.824 -2.196 -8.855 1.00 88.06 83 ARG A N 1
ATOM 667 C CA . ARG A 1 83 ? -1.813 -0.776 -9.235 1.00 88.06 83 ARG A CA 1
ATOM 668 C C . ARG A 1 83 ? -0.584 -0.324 -9.980 1.00 88.06 83 ARG A C 1
ATOM 670 O O . ARG A 1 83 ? -0.646 0.749 -10.575 1.00 88.06 83 ARG A O 1
ATOM 677 N N . CYS A 1 84 ? 0.485 -1.106 -9.998 1.00 89.12 84 CYS A N 1
ATOM 678 C CA . CYS A 1 84 ? 1.702 -0.719 -10.687 1.00 89.12 84 CYS A CA 1
ATOM 679 C C . CYS A 1 84 ? 1.950 -1.601 -11.915 1.00 89.12 84 CYS A C 1
ATOM 681 O O . CYS A 1 84 ? 1.473 -2.733 -12.034 1.00 89.12 84 CYS A O 1
ATOM 683 N N . HIS A 1 85 ? 2.661 -1.031 -12.878 1.00 88.81 85 HIS A N 1
ATOM 684 C CA . HIS A 1 85 ? 3.315 -1.744 -13.959 1.00 88.81 85 HIS A CA 1
ATOM 685 C C . HIS A 1 85 ? 4.811 -1.509 -13.781 1.00 88.81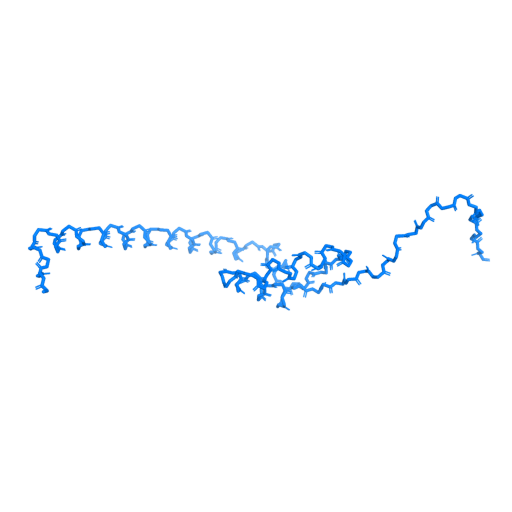 85 HIS A C 1
ATOM 687 O O . HIS A 1 85 ? 5.322 -0.432 -14.090 1.00 88.81 85 HIS A O 1
ATOM 693 N N . VAL A 1 86 ? 5.485 -2.487 -13.178 1.00 87.69 86 VAL A N 1
ATOM 694 C CA . VAL A 1 86 ? 6.911 -2.390 -12.875 1.00 87.69 86 VAL A CA 1
ATOM 695 C C . VAL A 1 86 ? 7.689 -2.827 -14.108 1.00 87.69 86 VAL A C 1
ATOM 697 O O . VAL A 1 86 ? 7.661 -3.998 -14.482 1.00 87.69 86 VAL A O 1
ATOM 700 N N . ARG A 1 87 ? 8.367 -1.876 -14.748 1.00 88.19 87 ARG A N 1
ATOM 701 C CA . ARG A 1 87 ? 9.278 -2.126 -15.861 1.00 88.19 87 ARG A CA 1
ATOM 702 C C . ARG A 1 87 ? 10.692 -2.174 -15.303 1.00 88.19 87 ARG A C 1
ATOM 704 O O . ARG A 1 87 ? 11.185 -1.178 -14.783 1.00 88.19 87 ARG A O 1
ATOM 711 N N . VAL A 1 88 ? 11.333 -3.331 -15.412 1.00 86.50 88 VAL A N 1
ATOM 712 C CA . VAL A 1 88 ? 12.733 -3.484 -15.015 1.00 86.50 88 VAL A CA 1
ATOM 713 C C . VAL A 1 88 ? 13.601 -3.203 -16.230 1.00 86.50 88 VAL A C 1
ATOM 715 O O . VAL A 1 88 ? 13.522 -3.900 -17.242 1.00 86.50 88 VAL A O 1
ATOM 718 N N . GLU A 1 89 ? 14.403 -2.151 -16.152 1.00 80.50 89 GLU A N 1
ATOM 719 C CA . GLU A 1 89 ? 15.350 -1.817 -17.202 1.00 80.50 89 GLU A CA 1
ATOM 720 C C . GLU A 1 89 ? 16.582 -2.714 -17.068 1.00 80.50 89 GLU A C 1
ATOM 722 O O . GLU A 1 89 ? 17.370 -2.601 -16.127 1.00 80.50 89 GLU A O 1
ATOM 727 N N . ARG A 1 90 ? 16.746 -3.616 -18.043 1.00 66.00 90 ARG A N 1
ATOM 728 C CA . ARG A 1 90 ? 18.022 -4.266 -18.360 1.00 66.00 90 ARG A CA 1
ATOM 729 C C . ARG A 1 90 ? 18.931 -3.220 -19.004 1.00 66.00 90 ARG A C 1
ATOM 731 O O . ARG A 1 90 ? 19.107 -3.206 -20.216 1.00 66.00 90 ARG A O 1
ATOM 738 N N . ARG A 1 91 ? 19.449 -2.284 -18.219 1.00 59.72 91 ARG A N 1
ATOM 739 C CA . ARG A 1 91 ? 20.688 -1.617 -18.608 1.00 59.72 91 ARG A CA 1
ATOM 740 C C . ARG A 1 91 ? 21.803 -2.342 -17.886 1.00 59.72 91 ARG A C 1
ATOM 742 O O . ARG A 1 91 ? 21.882 -2.264 -16.661 1.00 59.72 91 ARG A O 1
ATOM 749 N N . ASP A 1 92 ? 22.653 -3.016 -18.652 1.00 55.47 92 ASP A N 1
ATOM 750 C CA . ASP A 1 92 ? 24.057 -3.024 -18.268 1.00 55.47 92 ASP A CA 1
ATOM 751 C C . ASP A 1 92 ? 24.445 -1.544 -18.129 1.00 55.47 92 ASP A C 1
ATOM 753 O O . ASP A 1 92 ? 24.073 -0.744 -19.003 1.00 55.47 92 ASP A O 1
ATOM 757 N N . PRO A 1 93 ? 25.049 -1.115 -17.006 1.00 53.62 93 PRO A N 1
ATOM 758 C CA . PRO A 1 93 ? 25.549 0.245 -16.921 1.00 53.62 93 PRO A CA 1
ATOM 759 C C . PRO A 1 93 ? 26.455 0.438 -18.133 1.00 53.62 93 PRO A C 1
ATOM 761 O O . PRO A 1 93 ? 27.394 -0.331 -18.318 1.00 53.62 93 PRO A O 1
ATOM 764 N N . VAL A 1 94 ? 26.124 1.401 -18.997 1.00 54.53 94 VAL A N 1
ATOM 765 C CA . VAL A 1 94 ? 27.009 1.770 -20.101 1.00 54.53 94 VAL A CA 1
ATOM 766 C C . VAL A 1 94 ? 28.325 2.146 -19.441 1.00 54.53 94 VAL A C 1
ATOM 768 O O . VAL A 1 94 ? 28.381 3.145 -18.720 1.00 54.53 94 VAL A O 1
ATOM 771 N N . SER A 1 95 ? 29.345 1.307 -19.617 1.00 54.16 95 SER A N 1
ATOM 772 C CA . SER A 1 95 ? 30.713 1.661 -19.279 1.00 54.16 95 SER A CA 1
ATOM 773 C C . SER A 1 95 ? 30.986 2.961 -20.014 1.00 54.16 95 SER A C 1
ATOM 775 O O . SER A 1 95 ? 30.910 3.010 -21.241 1.00 54.16 95 SER A O 1
ATOM 777 N N . TYR A 1 96 ? 31.216 4.037 -19.267 1.00 50.06 96 TYR A N 1
ATOM 778 C CA . TYR A 1 96 ? 31.689 5.291 -19.834 1.00 50.06 96 TYR A CA 1
ATOM 779 C C . TYR A 1 96 ? 33.168 5.102 -20.189 1.00 50.06 96 TYR A C 1
ATOM 781 O O . TYR A 1 96 ? 34.052 5.687 -19.571 1.00 50.06 96 TYR A O 1
ATOM 789 N N . ASP A 1 97 ? 33.436 4.224 -21.150 1.00 51.97 97 ASP A N 1
ATOM 790 C CA . ASP A 1 97 ? 34.724 4.149 -21.809 1.00 51.97 97 ASP A CA 1
ATOM 791 C C . ASP A 1 97 ? 34.660 5.211 -22.899 1.00 51.97 97 ASP A C 1
ATOM 793 O O . ASP A 1 97 ? 33.929 5.090 -23.881 1.00 51.97 97 ASP A O 1
ATOM 797 N N . GLY A 1 98 ? 35.327 6.334 -22.644 1.00 50.00 98 GLY A N 1
ATOM 798 C CA . GLY A 1 98 ? 35.352 7.472 -23.546 1.00 50.00 98 GLY A CA 1
ATOM 799 C C . GLY A 1 98 ? 35.950 7.096 -24.897 1.00 50.00 98 GLY A C 1
ATOM 800 O O . GLY A 1 98 ? 37.158 7.190 -25.076 1.00 50.00 98 GLY A O 1
ATOM 801 N N . ALA A 1 99 ? 35.106 6.716 -25.849 1.00 52.00 99 ALA A N 1
ATOM 802 C CA . ALA A 1 99 ? 35.435 6.656 -27.261 1.00 52.00 99 ALA A CA 1
ATOM 803 C C . ALA A 1 99 ? 34.143 6.719 -28.093 1.00 52.00 99 ALA A C 1
ATOM 805 O O . ALA A 1 99 ? 33.266 5.874 -27.968 1.00 52.00 99 ALA A O 1
ATOM 806 N N . GLU A 1 100 ? 34.092 7.736 -28.955 1.00 45.78 100 GLU A N 1
ATOM 807 C CA . GLU A 1 100 ? 33.249 7.832 -30.154 1.00 45.78 100 GLU A CA 1
ATOM 808 C C . GLU A 1 100 ? 31.792 8.297 -29.976 1.00 45.78 100 GLU A C 1
ATOM 810 O O . GLU A 1 100 ? 30.835 7.542 -29.870 1.00 45.78 100 GLU A O 1
ATOM 815 N N . GLY A 1 101 ? 31.642 9.624 -30.044 1.00 45.91 101 GLY A N 1
ATOM 816 C CA . GLY A 1 101 ? 31.058 10.212 -31.250 1.00 45.91 101 GLY A CA 1
ATOM 817 C C . GLY A 1 101 ? 29.577 9.936 -31.484 1.00 45.91 101 GLY A C 1
ATOM 818 O O . GLY A 1 101 ? 29.199 9.007 -32.185 1.00 45.91 101 GLY A O 1
ATOM 819 N N . LEU A 1 102 ? 28.754 10.852 -30.980 1.00 43.22 102 LEU A N 1
ATOM 820 C CA . LEU A 1 102 ? 27.401 11.117 -31.458 1.00 43.22 102 LEU A CA 1
ATOM 821 C C . LEU A 1 102 ? 27.374 11.176 -32.996 1.00 43.22 102 LEU A C 1
ATOM 823 O O . LEU A 1 102 ? 27.886 12.130 -33.579 1.00 43.22 102 LEU A O 1
ATOM 827 N N . ILE A 1 103 ? 26.731 10.205 -33.640 1.00 41.44 103 ILE A N 1
ATOM 828 C CA . ILE A 1 103 ? 26.220 10.358 -35.003 1.00 41.44 103 ILE A CA 1
ATOM 829 C C . ILE A 1 103 ? 24.700 10.242 -34.904 1.00 41.44 103 ILE A C 1
ATOM 831 O O . ILE A 1 103 ? 24.156 9.165 -34.673 1.00 41.44 103 ILE A O 1
ATOM 835 N N . PHE A 1 104 ? 24.028 11.388 -35.004 1.00 41.44 104 PHE A N 1
ATOM 836 C CA . PHE A 1 104 ? 22.609 11.467 -35.328 1.00 41.44 104 PHE A CA 1
ATOM 837 C C . PHE A 1 104 ? 22.522 11.550 -36.855 1.00 41.44 104 PHE A C 1
ATOM 839 O O . PHE A 1 104 ? 23.030 12.512 -37.427 1.00 41.44 104 PHE A O 1
ATOM 846 N N . GLU A 1 105 ? 21.931 10.545 -37.502 1.00 41.16 105 GLU A N 1
ATOM 847 C CA . GLU A 1 105 ? 21.469 10.679 -38.888 1.00 41.16 105 GLU A CA 1
ATOM 848 C C . GLU A 1 105 ? 20.062 11.290 -38.897 1.00 41.16 105 GLU A C 1
ATOM 850 O O . GLU A 1 105 ? 19.204 10.906 -38.094 1.00 41.16 105 GLU A O 1
ATOM 855 N N . GLU A 1 106 ? 19.879 12.260 -39.794 1.00 40.62 106 GLU A N 1
ATOM 856 C CA . GLU A 1 106 ? 18.614 12.885 -40.195 1.00 40.62 106 GLU A CA 1
ATOM 857 C C . GLU A 1 106 ? 18.154 12.278 -41.528 1.00 40.62 106 GLU A C 1
ATOM 859 O O . GLU A 1 106 ? 19.029 12.063 -42.402 1.00 40.62 106 GLU A O 1
#

Organism: Trieres chinensis (NCBI:txid1514140)

Foldseek 3Di:
DDDDDPVVVVVVVVVVVVVVVVVVVVVVVVVVVVVVCVPDVVSVVLVVAQAEAEDEPVRVVVVVCVCVVDPVCVVVVVCCVPRYDYHYDPDPPPPPPDDDDDDDDD

Radius of gyration: 25.75 Å; chains: 1; bounding box: 50×39×80 Å

Sequence (106 aa):
QQQPSDRERRAVETELRELEESLRFHSRRAQKASSRLQSLPFLRRARALRWQIGLSAGSYALLADYLSSREALLPMSALLQSRCHVRVERRDPVSYDGAEGLIFEE